Protein AF-A0A9X2K6E0-F1 (afdb_monomer_lite)

Foldseek 3Di:
DDDPQQVVQCVVVVVVCCVVPVQAWEAEPPPGTDDDHPQKYKYKRSKDPVVCVVVVNLPIWIKIFIGRNPRTAKIWTDSPSVRWIWIDGPPGAIDIPNHGDDDDPDPDPVPDDDDDDDDDDPDDD

Secondary structure (DSSP, 8-state):
---HHHHHHHHHHHHHHHHH-TTSEEEETTTEES---SSEEEEEEEEETHHHHHTT-S--EEEEEEEETTEEEEEEEEEGGGTEEEEEETTTEEEETTEEE------SGGG------PPPP----

Structure (mmCIF, N/CA/C/O backbone):
data_AF-A0A9X2K6E0-F1
#
_entry.id   AF-A0A9X2K6E0-F1
#
loop_
_atom_site.group_PDB
_atom_site.id
_atom_site.type_symbol
_atom_site.label_atom_id
_atom_site.label_alt_id
_atom_site.label_comp_id
_atom_site.label_asym_id
_atom_site.label_entity_id
_atom_site.label_seq_id
_atom_site.pdbx_PDB_ins_code
_atom_site.Cartn_x
_atom_site.Cartn_y
_atom_site.Cartn_z
_atom_site.occupancy
_atom_site.B_iso_or_equiv
_atom_site.auth_seq_id
_atom_site.auth_comp_id
_atom_site.auth_asym_id
_atom_site.auth_atom_id
_atom_site.pdbx_PDB_model_num
ATOM 1 N N . MET A 1 1 ? 17.642 0.894 4.256 1.00 57.78 1 MET A N 1
ATOM 2 C CA . MET A 1 1 ? 18.361 1.856 3.400 1.00 57.78 1 MET A CA 1
ATOM 3 C C . MET A 1 1 ? 17.249 2.665 2.807 1.00 57.78 1 MET A C 1
ATOM 5 O O . MET A 1 1 ? 16.597 2.137 1.925 1.00 57.78 1 MET A O 1
ATOM 9 N N . ALA A 1 2 ? 16.985 3.832 3.375 1.00 63.41 2 ALA A N 1
ATOM 10 C CA . ALA A 1 2 ? 15.999 4.753 2.842 1.00 63.41 2 ALA A CA 1
ATOM 11 C C . ALA A 1 2 ? 16.611 5.465 1.635 1.00 63.41 2 ALA A C 1
ATOM 13 O O . ALA A 1 2 ? 17.790 5.838 1.674 1.00 63.41 2 ALA A O 1
ATOM 14 N N . THR A 1 3 ? 15.858 5.597 0.552 1.00 78.69 3 THR A N 1
ATOM 15 C CA . THR A 1 3 ? 16.246 6.405 -0.605 1.00 78.69 3 THR A CA 1
ATOM 16 C C . THR A 1 3 ? 15.582 7.779 -0.516 1.00 78.69 3 THR A C 1
ATOM 18 O O . THR A 1 3 ? 14.626 7.967 0.230 1.00 78.69 3 THR A O 1
ATOM 21 N N . GLU A 1 4 ? 16.047 8.755 -1.303 1.00 88.00 4 GLU A N 1
ATOM 22 C CA . GLU A 1 4 ? 15.354 10.051 -1.433 1.00 88.00 4 GLU A CA 1
ATOM 23 C C . GLU A 1 4 ? 13.884 9.881 -1.859 1.00 88.00 4 GLU A C 1
ATOM 25 O O . GLU A 1 4 ? 13.039 10.712 -1.533 1.00 88.00 4 GLU A O 1
ATOM 30 N N . VAL A 1 5 ? 13.572 8.781 -2.553 1.00 88.44 5 VAL A N 1
ATOM 31 C CA . VAL A 1 5 ? 12.217 8.443 -2.994 1.00 88.44 5 VAL A CA 1
ATOM 32 C C . VAL A 1 5 ? 11.345 7.989 -1.826 1.00 88.44 5 VAL A C 1
ATOM 34 O O . VAL A 1 5 ? 10.198 8.418 -1.768 1.00 88.44 5 VAL A O 1
ATOM 37 N N . ASP A 1 6 ? 11.874 7.199 -0.884 1.00 90.00 6 ASP A N 1
ATOM 38 C CA . ASP A 1 6 ? 11.145 6.794 0.328 1.00 90.00 6 ASP A CA 1
ATOM 39 C C . ASP A 1 6 ? 10.709 8.032 1.121 1.00 90.00 6 ASP A C 1
ATOM 41 O O . ASP A 1 6 ? 9.528 8.200 1.422 1.00 90.00 6 ASP A O 1
ATOM 45 N N . CYS A 1 7 ? 11.641 8.962 1.359 1.00 89.94 7 CYS A N 1
ATOM 46 C CA . CYS A 1 7 ? 11.352 10.201 2.077 1.00 89.94 7 CYS A CA 1
ATOM 47 C C . CYS A 1 7 ? 10.360 11.095 1.319 1.00 89.94 7 CYS A C 1
ATOM 49 O O . CYS A 1 7 ? 9.429 11.627 1.919 1.00 89.94 7 CYS A O 1
ATOM 51 N N . ALA A 1 8 ? 10.525 11.262 0.001 1.00 92.19 8 ALA A N 1
ATOM 52 C CA . ALA A 1 8 ? 9.609 12.076 -0.797 1.00 92.19 8 ALA A CA 1
ATOM 53 C C . ALA A 1 8 ? 8.186 11.491 -0.822 1.00 92.19 8 ALA A C 1
ATOM 55 O O . ALA A 1 8 ? 7.212 12.240 -0.725 1.00 92.19 8 ALA A O 1
ATOM 56 N N . ALA A 1 9 ? 8.061 10.166 -0.931 1.00 92.19 9 ALA A N 1
ATOM 57 C CA . ALA A 1 9 ? 6.778 9.476 -0.915 1.00 92.19 9 ALA A CA 1
ATOM 58 C C . ALA A 1 9 ? 6.105 9.565 0.461 1.00 92.19 9 ALA A C 1
ATOM 60 O O . ALA A 1 9 ? 4.926 9.919 0.527 1.00 92.19 9 ALA A O 1
ATOM 61 N N . GLU A 1 10 ? 6.839 9.320 1.554 1.00 93.19 10 GLU A N 1
ATOM 62 C CA . GLU A 1 10 ? 6.295 9.467 2.907 1.00 93.19 10 GLU A CA 1
ATOM 63 C C . GLU A 1 10 ? 5.811 10.895 3.155 1.00 93.19 10 GLU A C 1
ATOM 65 O O . GLU A 1 10 ? 4.676 11.084 3.589 1.00 93.19 10 GLU A O 1
ATOM 70 N N . HIS A 1 11 ? 6.617 11.901 2.812 1.00 92.69 11 HIS A N 1
ATOM 71 C CA . HIS A 1 11 ? 6.268 13.297 3.054 1.00 92.69 11 HIS A CA 1
ATOM 72 C C . HIS A 1 11 ? 5.019 13.718 2.266 1.00 92.69 11 HIS A C 1
ATOM 74 O O . HIS A 1 11 ? 4.122 14.348 2.827 1.00 92.69 11 HIS A O 1
ATOM 80 N N . ALA A 1 12 ? 4.908 13.306 0.997 1.00 94.88 12 ALA A N 1
ATOM 81 C CA . ALA A 1 12 ? 3.745 13.601 0.162 1.00 94.88 12 ALA A CA 1
ATOM 82 C C . ALA A 1 12 ? 2.454 12.957 0.701 1.00 94.88 12 ALA A C 1
ATO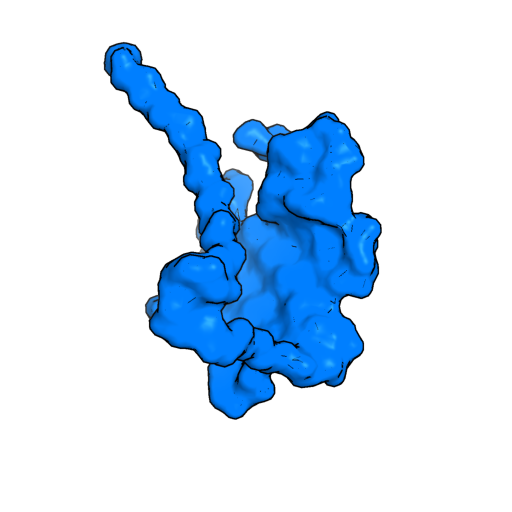M 84 O O . ALA A 1 12 ? 1.404 13.603 0.746 1.00 94.88 12 ALA A O 1
ATOM 85 N N . VAL A 1 13 ? 2.518 11.692 1.130 1.00 94.56 13 VAL A N 1
ATOM 86 C CA . VAL A 1 13 ? 1.358 10.989 1.701 1.00 94.56 13 VAL A CA 1
ATOM 87 C C . VAL A 1 13 ? 0.995 11.565 3.071 1.00 94.56 13 VAL A C 1
ATOM 89 O O . VAL A 1 13 ? -0.182 11.800 3.340 1.00 94.56 13 VAL A O 1
ATOM 92 N N . ARG A 1 14 ? 1.991 11.845 3.917 1.00 92.81 14 ARG A N 1
ATOM 93 C CA . ARG A 1 14 ? 1.813 12.455 5.239 1.00 92.81 14 ARG A CA 1
ATOM 94 C C . ARG A 1 14 ? 1.148 13.825 5.131 1.00 92.81 14 ARG A C 1
ATOM 96 O O . ARG A 1 14 ? 0.178 14.075 5.839 1.00 92.81 14 ARG A O 1
ATOM 103 N N . GLU A 1 15 ? 1.617 14.688 4.229 1.00 94.06 15 GLU A N 1
ATOM 104 C CA . GLU A 1 15 ? 1.017 16.008 3.993 1.00 94.06 15 GLU A CA 1
ATOM 105 C C . GLU A 1 15 ? -0.427 15.886 3.495 1.00 94.06 15 GLU A C 1
ATOM 107 O O . GLU A 1 15 ? -1.307 16.613 3.953 1.00 94.06 15 GLU A O 1
ATOM 112 N N . PHE A 1 16 ? -0.695 14.952 2.579 1.00 96.12 16 PHE A N 1
ATOM 113 C CA . PHE A 1 16 ? -2.047 14.707 2.092 1.00 96.12 16 PHE A CA 1
ATOM 114 C C . PHE A 1 16 ? -2.990 14.278 3.224 1.00 96.12 16 PHE A C 1
ATOM 116 O O . PHE A 1 16 ? -4.024 14.911 3.431 1.00 96.12 16 PHE A O 1
ATOM 123 N N . LEU A 1 17 ? -2.619 13.256 3.996 1.00 94.44 17 LEU A N 1
ATOM 124 C CA . LEU A 1 17 ? -3.467 12.716 5.062 1.00 94.44 17 LEU A CA 1
ATOM 125 C C . LEU A 1 17 ? -3.624 13.679 6.242 1.00 94.44 17 LEU A C 1
ATOM 127 O O . LEU A 1 17 ? -4.700 13.736 6.829 1.00 94.44 17 LEU A O 1
ATOM 131 N N . ALA A 1 18 ? -2.612 14.496 6.542 1.00 91.88 18 ALA A N 1
ATOM 132 C CA . ALA A 1 18 ? -2.718 15.539 7.560 1.00 91.88 18 ALA A CA 1
ATOM 133 C C . ALA A 1 18 ? -3.782 16.599 7.222 1.00 91.88 18 ALA A C 1
ATOM 135 O O . ALA A 1 18 ? -4.310 17.241 8.127 1.00 91.88 18 ALA A O 1
ATOM 136 N N . ARG A 1 19 ? -4.105 16.795 5.935 1.00 94.69 19 ARG A N 1
ATOM 137 C CA . ARG A 1 19 ? -5.191 17.692 5.515 1.00 94.69 19 ARG A CA 1
ATOM 138 C C . ARG A 1 19 ? -6.546 16.996 5.432 1.00 94.69 19 ARG A C 1
ATOM 140 O O . ARG A 1 19 ? -7.540 17.598 5.820 1.00 94.69 19 ARG A O 1
ATOM 147 N N . GLU A 1 20 ? -6.592 15.784 4.879 1.00 96.06 20 GLU A N 1
ATOM 148 C CA . GLU A 1 20 ? -7.861 15.092 4.600 1.00 96.06 20 GLU A CA 1
ATOM 149 C C . GLU A 1 20 ? -8.433 14.367 5.826 1.00 96.06 20 GLU A C 1
ATOM 151 O O . GLU A 1 20 ? -9.647 14.243 5.949 1.00 96.06 20 GLU A O 1
ATOM 156 N N . THR A 1 21 ? -7.569 13.893 6.728 1.00 93.31 21 THR A N 1
ATOM 157 C CA . THR A 1 21 ? -7.943 13.170 7.954 1.00 93.31 21 THR A CA 1
ATOM 158 C C . THR A 1 21 ? -7.086 13.637 9.142 1.00 93.31 21 THR A C 1
ATOM 160 O O . THR A 1 21 ? -6.309 12.844 9.684 1.00 93.31 21 THR A O 1
ATOM 163 N N . PRO A 1 22 ? -7.150 14.927 9.528 1.00 90.69 22 PRO A N 1
ATOM 164 C CA . PRO A 1 22 ? -6.306 15.506 10.581 1.00 90.69 22 PRO A CA 1
ATOM 165 C C . PRO A 1 22 ? -6.474 14.852 11.964 1.00 90.69 22 PRO A C 1
ATOM 167 O O . PRO A 1 22 ? -5.625 15.023 12.834 1.00 90.69 22 PRO A O 1
ATOM 170 N N . GLU A 1 23 ? -7.570 14.135 12.191 1.00 89.69 23 GLU A N 1
ATOM 171 C CA . GLU A 1 23 ? -7.892 13.427 13.429 1.00 89.69 23 GLU A CA 1
ATOM 172 C C . GLU A 1 23 ? -7.260 12.028 13.531 1.00 89.69 23 GLU A C 1
ATOM 174 O O . GLU A 1 23 ? -7.214 11.453 14.620 1.00 89.69 23 GLU A O 1
ATOM 179 N N . ILE A 1 24 ? -6.779 11.470 12.415 1.00 92.31 24 ILE A N 1
ATOM 180 C CA . ILE A 1 24 ? -6.210 10.120 12.358 1.00 92.31 24 ILE A CA 1
ATOM 181 C C . ILE A 1 24 ? -4.691 10.200 12.526 1.00 92.31 24 ILE A C 1
ATOM 183 O O . ILE A 1 24 ? -4.010 10.970 11.848 1.00 92.31 24 ILE A O 1
ATOM 187 N N . GLY A 1 25 ? -4.141 9.369 13.416 1.00 91.12 25 GLY A N 1
ATOM 188 C CA . GLY A 1 25 ? -2.694 9.276 13.609 1.00 91.12 25 GLY A CA 1
ATOM 189 C C . GLY A 1 25 ? -1.969 8.772 12.359 1.00 91.12 25 GLY A C 1
ATOM 190 O O . GLY A 1 25 ? -2.565 8.123 11.505 1.00 91.12 25 GLY A O 1
ATOM 191 N N . PHE A 1 26 ? -0.664 9.013 12.253 1.00 90.88 26 PHE A N 1
ATOM 192 C CA . PHE A 1 26 ? 0.145 8.493 11.148 1.00 90.88 26 PHE A CA 1
ATOM 193 C C . PHE A 1 26 ? 1.437 7.868 11.669 1.00 90.88 26 PHE A C 1
ATOM 195 O O . PHE A 1 26 ? 2.163 8.495 12.442 1.00 90.88 26 PHE A O 1
ATOM 202 N N . LEU A 1 27 ? 1.725 6.656 11.202 1.00 85.56 27 LEU A N 1
ATOM 203 C CA . LEU A 1 27 ? 2.929 5.870 11.428 1.00 85.56 27 LEU A CA 1
ATOM 204 C C . LEU A 1 27 ? 3.621 5.640 10.077 1.00 85.56 27 LEU A C 1
ATOM 206 O O . LEU A 1 27 ? 3.156 4.843 9.262 1.00 85.56 27 LEU A O 1
ATOM 210 N N . GLY A 1 28 ? 4.728 6.347 9.853 1.00 78.06 28 GLY A N 1
ATOM 211 C CA . GLY A 1 28 ? 5.615 6.131 8.707 1.00 78.06 28 GLY A CA 1
ATOM 212 C C . GLY A 1 28 ? 6.828 5.279 9.072 1.00 78.06 28 GLY A C 1
ATOM 213 O O . GLY A 1 28 ? 7.214 5.226 10.245 1.00 78.06 28 GLY A O 1
ATOM 214 N N . GLU A 1 29 ? 7.426 4.622 8.077 1.00 75.38 29 GLU A N 1
ATOM 215 C CA . GLU A 1 29 ? 8.661 3.848 8.250 1.00 75.38 29 GLU A CA 1
ATOM 216 C C . GLU A 1 29 ? 9.859 4.752 8.587 1.00 75.38 29 GLU A C 1
ATOM 218 O O . GLU A 1 29 ? 10.697 4.360 9.405 1.00 75.38 29 GLU A O 1
ATOM 223 N N . GLU A 1 30 ? 9.918 5.965 8.023 1.00 73.62 30 GLU A N 1
ATOM 224 C CA . GLU A 1 30 ? 11.103 6.827 8.096 1.00 73.62 30 GLU A CA 1
ATOM 225 C C . GLU A 1 30 ? 11.022 7.884 9.206 1.00 73.62 30 GLU A C 1
ATOM 227 O O . GLU A 1 30 ? 11.969 8.040 9.981 1.00 73.62 30 GLU A O 1
ATOM 232 N N . GLU A 1 31 ? 9.899 8.602 9.333 1.00 66.19 31 GLU A N 1
ATOM 233 C CA . GLU A 1 31 ? 9.766 9.697 10.312 1.00 66.19 31 GLU A CA 1
ATOM 234 C C . GLU A 1 31 ? 8.993 9.298 11.583 1.00 66.19 31 GLU A C 1
ATOM 236 O O . GLU A 1 31 ? 8.866 10.089 12.521 1.00 66.19 31 GLU A O 1
ATOM 241 N N . GLY A 1 32 ? 8.500 8.058 11.659 1.00 72.56 32 GLY A N 1
ATOM 242 C CA . GLY A 1 32 ? 7.804 7.530 12.832 1.00 72.56 32 GLY A CA 1
ATOM 243 C C . GLY A 1 32 ? 6.391 8.098 13.037 1.00 72.56 32 GLY A C 1
ATOM 244 O O . GLY A 1 32 ? 5.692 8.458 12.083 1.00 72.56 32 GLY A O 1
ATOM 245 N N . VAL A 1 33 ? 5.940 8.113 14.300 1.00 75.69 33 VAL A N 1
ATOM 246 C CA . VAL A 1 33 ? 4.557 8.447 14.694 1.00 75.69 33 VAL A CA 1
ATOM 247 C C . VAL A 1 33 ? 4.382 9.955 14.872 1.00 75.69 33 VAL A C 1
ATOM 249 O O . VAL A 1 33 ? 5.069 10.549 15.701 1.00 75.69 33 VAL A O 1
ATOM 252 N N . SER A 1 34 ? 3.433 10.575 14.161 1.00 66.31 34 SER A N 1
ATOM 253 C CA . SER A 1 34 ? 3.124 12.005 14.341 1.00 66.31 34 SER A CA 1
ATOM 254 C C . SER A 1 34 ? 2.174 12.275 15.508 1.00 66.31 34 SER A C 1
ATOM 256 O O . SER A 1 34 ? 2.413 13.210 16.268 1.00 66.31 34 SER A O 1
ATOM 258 N N . GLN A 1 35 ? 1.109 11.482 15.670 1.00 64.56 35 GLN A N 1
ATOM 259 C CA . GLN A 1 35 ? 0.105 11.628 16.734 1.00 64.56 35 GLN A CA 1
ATOM 260 C C . GLN A 1 35 ? -0.551 10.271 17.039 1.00 64.56 35 GLN A C 1
ATOM 262 O O . GLN A 1 35 ? -0.861 9.509 16.126 1.00 64.56 35 GLN A O 1
ATOM 267 N N . LEU A 1 36 ? -0.773 9.971 18.322 1.00 62.59 36 LEU A N 1
ATOM 268 C CA . LEU A 1 36 ? -1.687 8.907 18.745 1.00 62.59 36 LEU A CA 1
ATOM 269 C C . LEU A 1 36 ? -3.104 9.489 18.673 1.00 62.59 36 LEU A C 1
ATOM 271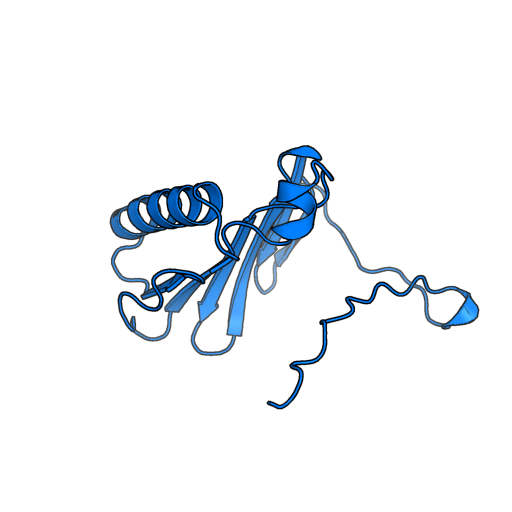 O O . LEU A 1 36 ? -3.472 10.288 19.531 1.00 62.59 36 LEU A O 1
ATOM 275 N N . GLY A 1 37 ? -3.851 9.158 17.618 1.00 61.50 37 GLY A N 1
ATOM 276 C CA . GLY A 1 37 ? -5.291 9.429 17.558 1.00 61.50 37 GLY A CA 1
ATOM 277 C C . GLY A 1 37 ? -6.067 8.561 18.558 1.00 61.50 37 GLY A C 1
ATOM 278 O O . GLY A 1 37 ? -5.478 7.728 19.251 1.00 61.50 37 GLY A O 1
ATOM 279 N N . ASP A 1 38 ? -7.394 8.700 18.589 1.00 69.81 38 ASP A N 1
ATOM 280 C CA . ASP A 1 38 ? -8.325 7.969 19.479 1.00 69.81 38 ASP A CA 1
ATOM 281 C C . ASP A 1 38 ? -8.448 6.451 19.174 1.00 69.81 38 ASP A C 1
ATOM 283 O O . ASP A 1 38 ? -9.461 5.817 19.462 1.00 69.81 38 ASP A O 1
ATOM 287 N N . GLY A 1 39 ? -7.416 5.845 18.583 1.00 81.12 39 GLY A N 1
ATOM 288 C CA . GLY A 1 39 ? -7.361 4.435 18.189 1.00 81.12 39 GLY A CA 1
ATOM 289 C C . GLY A 1 39 ? -7.110 4.231 16.697 1.00 81.12 39 GLY A C 1
ATOM 290 O O . GLY A 1 39 ? -6.481 3.246 16.334 1.00 81.12 39 GLY A O 1
ATOM 291 N N . LEU A 1 40 ? -7.506 5.176 15.838 1.00 91.06 40 LEU A N 1
ATOM 292 C CA . LEU A 1 40 ? -7.289 5.087 14.390 1.00 91.06 40 LEU A CA 1
ATOM 293 C C . LEU A 1 40 ? -5.910 5.611 13.969 1.00 91.06 40 LEU A C 1
ATOM 295 O O . LEU A 1 40 ? -5.492 6.706 14.362 1.00 91.06 40 LEU A O 1
ATOM 299 N N . MET A 1 41 ? -5.227 4.847 13.116 1.00 93.06 41 MET A N 1
ATOM 300 C CA . MET A 1 41 ? -3.883 5.162 12.643 1.00 93.06 41 MET A CA 1
ATOM 301 C C . MET A 1 41 ? -3.653 4.729 11.193 1.00 93.06 41 MET A C 1
ATOM 303 O O . MET A 1 41 ? -3.886 3.579 10.823 1.00 93.06 41 MET A O 1
ATOM 307 N N . TRP A 1 42 ? -3.125 5.640 10.381 1.00 95.12 42 TRP A N 1
ATOM 308 C CA . TRP A 1 42 ? -2.529 5.330 9.088 1.00 95.12 42 TRP A CA 1
ATOM 309 C C . TRP A 1 42 ? -1.149 4.707 9.281 1.00 95.12 42 TRP A C 1
ATOM 311 O O . TRP A 1 42 ? -0.325 5.253 10.008 1.00 95.12 42 TRP A O 1
ATOM 321 N N . ALA A 1 43 ? -0.877 3.599 8.604 1.00 94.12 43 ALA A N 1
ATOM 322 C CA . ALA A 1 43 ? 0.432 2.962 8.546 1.00 94.12 43 ALA A CA 1
ATOM 323 C C . ALA A 1 43 ? 0.928 2.943 7.097 1.00 94.12 43 ALA A C 1
ATOM 325 O O . ALA A 1 43 ? 0.239 2.407 6.225 1.00 94.12 43 ALA A O 1
ATOM 326 N N . LEU A 1 44 ? 2.105 3.517 6.843 1.00 95.12 44 LEU A N 1
ATOM 327 C CA . LEU A 1 44 ? 2.695 3.630 5.509 1.00 95.12 44 LEU A CA 1
ATOM 328 C C . LEU A 1 44 ? 4.059 2.929 5.440 1.00 95.12 44 LEU A C 1
ATOM 330 O O . LEU A 1 44 ? 4.952 3.232 6.226 1.00 95.12 44 LEU A O 1
ATOM 334 N N . ASP A 1 45 ? 4.221 2.069 4.435 1.00 94.00 45 ASP A N 1
ATOM 335 C CA . ASP A 1 45 ? 5.516 1.692 3.857 1.00 94.00 45 ASP A CA 1
ATOM 336 C C . ASP A 1 45 ? 5.616 2.399 2.485 1.00 94.00 45 ASP A C 1
ATOM 338 O O . ASP A 1 45 ? 4.853 2.065 1.561 1.00 94.00 45 ASP A O 1
ATOM 342 N N . PRO A 1 46 ? 6.458 3.445 2.362 1.00 92.69 46 PRO A N 1
ATOM 343 C CA . PRO A 1 46 ? 6.504 4.284 1.170 1.00 92.69 46 PRO A CA 1
ATOM 344 C C . PRO A 1 46 ? 7.099 3.558 -0.043 1.00 92.69 46 PRO A C 1
ATOM 346 O O . PRO A 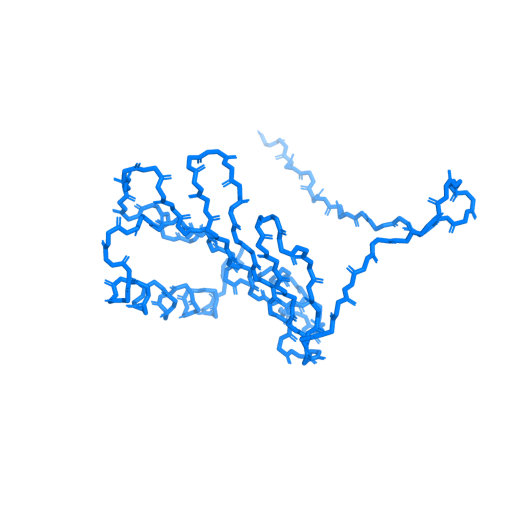1 46 ? 6.734 3.895 -1.170 1.00 92.69 46 PRO A O 1
ATOM 349 N N . VAL A 1 47 ? 7.985 2.573 0.158 1.00 93.75 47 VAL A N 1
ATOM 350 C CA . VAL A 1 47 ? 8.579 1.762 -0.917 1.00 93.75 47 VAL A CA 1
ATOM 351 C C . VAL A 1 47 ? 8.857 0.330 -0.428 1.00 93.75 47 VAL A C 1
ATOM 353 O O . VAL A 1 47 ? 10.009 -0.057 -0.184 1.00 93.75 47 VAL A O 1
ATOM 356 N N . ASP A 1 48 ? 7.835 -0.535 -0.429 1.00 91.56 48 ASP A N 1
ATOM 357 C CA . ASP A 1 48 ? 8.062 -1.964 -0.195 1.00 91.56 48 ASP A CA 1
ATOM 358 C C . ASP A 1 48 ? 8.861 -2.526 -1.371 1.00 91.56 48 ASP A C 1
ATOM 360 O O . ASP A 1 48 ? 8.502 -2.409 -2.548 1.00 91.56 48 ASP A O 1
ATOM 364 N N . GLY A 1 49 ? 9.984 -3.157 -1.044 1.00 90.38 49 GLY A N 1
ATOM 365 C CA . GLY A 1 49 ? 10.936 -3.639 -2.029 1.00 90.38 49 GLY A CA 1
ATOM 366 C C . GLY A 1 49 ? 11.941 -2.578 -2.473 1.00 90.38 49 GLY A C 1
ATOM 367 O O . GLY A 1 49 ? 12.372 -2.627 -3.621 1.00 90.38 49 GLY A O 1
ATOM 368 N N . THR A 1 50 ? 12.409 -1.696 -1.582 1.00 89.94 50 THR A N 1
ATOM 369 C CA . THR A 1 50 ? 13.476 -0.708 -1.857 1.00 89.94 50 THR A CA 1
ATOM 370 C C . THR A 1 50 ? 14.686 -1.291 -2.604 1.00 89.94 50 THR A C 1
ATOM 372 O O . THR A 1 50 ? 15.239 -0.672 -3.506 1.00 89.94 50 THR A O 1
ATOM 375 N N . ALA A 1 51 ? 15.095 -2.527 -2.289 1.00 89.69 51 ALA A N 1
ATOM 376 C CA . ALA A 1 51 ? 16.173 -3.205 -3.016 1.00 89.69 51 ALA A CA 1
ATOM 377 C C . ALA A 1 51 ? 15.806 -3.500 -4.483 1.00 89.69 51 ALA A C 1
ATOM 379 O O . ALA A 1 51 ? 16.636 -3.332 -5.372 1.00 89.69 51 ALA A O 1
ATOM 380 N N . ASN A 1 52 ? 14.565 -3.916 -4.745 1.00 91.50 52 ASN A N 1
ATOM 381 C CA .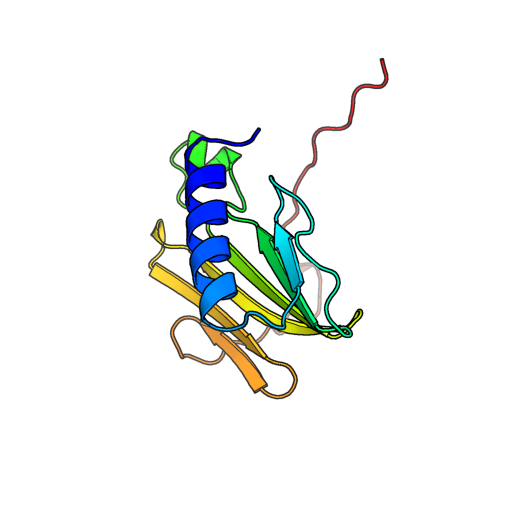 ASN A 1 52 ? 14.066 -4.107 -6.106 1.00 91.50 52 ASN A CA 1
ATOM 382 C C . ASN A 1 52 ? 14.038 -2.770 -6.849 1.00 91.50 52 ASN A C 1
ATOM 384 O O . ASN A 1 52 ? 14.524 -2.705 -7.975 1.00 91.50 52 ASN A O 1
ATOM 388 N N . PHE A 1 53 ? 13.557 -1.711 -6.192 1.00 90.94 53 PHE A N 1
ATOM 389 C CA . PHE A 1 53 ? 13.535 -0.357 -6.741 1.00 90.94 53 PHE A CA 1
ATOM 390 C C . PHE A 1 53 ? 14.936 0.112 -7.166 1.00 90.94 53 PHE A C 1
ATOM 392 O O . PHE A 1 53 ? 15.148 0.458 -8.327 1.00 90.94 53 PHE A O 1
ATOM 399 N N . LEU A 1 54 ? 15.924 0.007 -6.269 1.00 90.69 54 LEU A N 1
ATOM 400 C CA . LEU A 1 54 ? 17.321 0.380 -6.533 1.00 90.69 54 LEU A CA 1
ATOM 401 C C . LEU A 1 54 ? 17.965 -0.408 -7.684 1.00 90.69 54 LEU A C 1
ATOM 403 O O . LEU A 1 54 ? 18.876 0.091 -8.343 1.00 90.69 54 LEU A O 1
ATOM 407 N N . HIS A 1 55 ? 17.508 -1.635 -7.927 1.00 92.19 55 HIS A N 1
ATOM 408 C CA . HIS A 1 55 ? 18.007 -2.494 -9.000 1.00 92.19 55 HIS A CA 1
ATOM 409 C C . HIS A 1 55 ? 17.133 -2.474 -10.265 1.00 92.19 55 HIS A C 1
ATOM 411 O O . HIS A 1 55 ? 17.377 -3.263 -11.177 1.00 92.19 55 HIS A O 1
ATOM 417 N N . GLY A 1 56 ? 16.127 -1.595 -10.347 1.00 91.69 56 GLY A N 1
ATOM 418 C CA . GLY A 1 56 ? 15.245 -1.485 -11.513 1.00 91.69 56 GLY A CA 1
ATOM 419 C C . GLY A 1 56 ? 14.319 -2.690 -11.718 1.00 91.69 56 GLY A C 1
ATOM 420 O O . GLY A 1 56 ? 13.835 -2.922 -12.824 1.00 91.69 56 GLY A O 1
ATOM 421 N N . VAL A 1 57 ? 14.076 -3.483 -10.673 1.00 94.50 57 VAL A N 1
ATOM 422 C CA . VAL A 1 57 ? 13.132 -4.603 -10.701 1.00 94.50 57 VAL A CA 1
ATOM 423 C C . VAL A 1 57 ? 11.728 -4.063 -10.393 1.00 94.50 57 VAL A C 1
ATOM 425 O O . VAL A 1 57 ? 11.526 -3.495 -9.318 1.00 94.50 57 VAL A O 1
ATOM 428 N N . PRO A 1 58 ? 10.717 -4.287 -11.257 1.00 94.12 58 PRO A N 1
ATOM 429 C CA . PRO A 1 58 ? 9.393 -3.656 -11.147 1.00 94.12 58 PRO A CA 1
ATOM 430 C C . PRO A 1 58 ? 8.500 -4.267 -10.048 1.00 94.12 58 PRO A C 1
ATOM 432 O O . PRO A 1 58 ? 7.281 -4.141 -10.082 1.00 94.12 58 PRO A O 1
ATOM 435 N N . LEU A 1 59 ? 9.092 -4.968 -9.079 1.00 93.75 59 LEU A N 1
ATOM 436 C CA . LEU A 1 59 ? 8.411 -5.606 -7.952 1.00 93.75 59 LEU A CA 1
ATOM 437 C C . LEU A 1 59 ? 8.582 -4.759 -6.685 1.00 93.75 59 LEU A C 1
ATOM 439 O O . LEU A 1 59 ? 9.108 -5.246 -5.682 1.00 93.75 59 LEU A O 1
ATOM 443 N N . CYS A 1 60 ? 8.194 -3.490 -6.768 1.00 94.81 60 CYS A N 1
ATOM 444 C CA . CYS A 1 60 ? 8.168 -2.543 -5.656 1.00 94.81 60 CYS A CA 1
ATOM 445 C C . CYS A 1 60 ? 6.949 -1.622 -5.767 1.00 94.81 60 CYS A C 1
ATOM 447 O O . CYS A 1 60 ? 6.378 -1.476 -6.854 1.00 94.81 60 CYS A O 1
ATOM 449 N N . GLY A 1 61 ? 6.537 -1.039 -4.645 1.00 95.50 61 GLY A N 1
ATOM 450 C CA . GLY A 1 61 ? 5.322 -0.240 -4.582 1.00 95.50 61 GLY A CA 1
ATOM 451 C C . GLY A 1 61 ? 5.096 0.430 -3.236 1.00 95.50 61 GLY A C 1
ATOM 452 O O . GLY A 1 61 ? 5.928 0.325 -2.347 1.00 95.50 61 GLY A O 1
ATOM 453 N N . VAL A 1 62 ? 3.953 1.092 -3.101 1.00 96.12 62 VAL A N 1
ATOM 454 C CA . VAL A 1 62 ? 3.523 1.768 -1.870 1.00 96.12 62 VAL A CA 1
ATOM 455 C C . VAL A 1 62 ? 2.510 0.884 -1.150 1.00 96.12 62 VAL A C 1
ATOM 457 O O . VAL A 1 62 ? 1.599 0.356 -1.793 1.00 96.12 62 VAL A O 1
ATOM 460 N N . SER A 1 63 ? 2.622 0.748 0.170 1.00 97.06 63 SER A N 1
ATOM 461 C CA . SER A 1 63 ? 1.626 0.065 1.002 1.00 97.06 63 SER A CA 1
ATOM 462 C C . SER A 1 63 ? 1.086 1.012 2.069 1.00 97.06 63 SER A C 1
ATOM 464 O O . SER A 1 63 ? 1.835 1.470 2.925 1.00 97.06 63 SER A O 1
ATOM 466 N N . LEU A 1 64 ? -0.222 1.267 2.049 1.00 97.56 64 LEU A N 1
ATOM 467 C CA . LEU A 1 64 ? -0.919 2.119 3.013 1.00 97.56 64 LEU A CA 1
ATOM 468 C C . LEU A 1 64 ? -2.065 1.338 3.660 1.00 97.56 64 LEU A C 1
ATOM 470 O O . LEU A 1 64 ? -2.908 0.771 2.963 1.00 97.56 64 LEU A O 1
ATOM 474 N N . GLY A 1 65 ? -2.120 1.335 4.987 1.00 97.12 65 GLY A N 1
ATOM 475 C CA . GLY A 1 65 ? -3.200 0.723 5.756 1.00 97.12 65 GLY A CA 1
ATOM 476 C C . GLY A 1 65 ? -3.822 1.693 6.749 1.00 97.12 65 GLY A C 1
ATOM 477 O O . GLY A 1 65 ? -3.134 2.564 7.271 1.00 97.12 65 GLY A O 1
ATOM 478 N N . LEU A 1 66 ? -5.114 1.516 7.025 1.00 96.38 66 LEU A N 1
ATOM 479 C CA . LEU A 1 66 ? -5.789 2.112 8.176 1.00 96.38 66 LEU A CA 1
ATOM 480 C C . LEU A 1 66 ? -5.966 1.030 9.236 1.00 96.38 66 LEU A C 1
ATOM 482 O O . LEU A 1 66 ? -6.530 -0.029 8.950 1.00 96.38 66 LEU A O 1
ATOM 486 N N . VAL A 1 67 ? -5.505 1.306 10.445 1.00 94.12 67 VAL A N 1
ATOM 487 C CA . VAL A 1 67 ? -5.602 0.410 11.594 1.00 94.12 67 VAL A CA 1
ATOM 488 C C . VAL A 1 67 ? -6.504 1.061 12.630 1.00 94.12 67 VAL A C 1
ATOM 490 O O . VAL A 1 67 ? -6.279 2.211 12.997 1.00 94.12 67 VAL A O 1
ATOM 493 N N . ASP A 1 68 ? -7.519 0.334 13.083 1.00 92.62 68 ASP A N 1
ATOM 494 C CA . ASP A 1 68 ? -8.322 0.686 14.250 1.00 92.62 68 ASP A CA 1
ATOM 495 C C . ASP A 1 68 ? -7.824 -0.123 15.449 1.00 92.62 68 ASP A C 1
ATOM 497 O O . ASP A 1 68 ? -8.017 -1.339 15.533 1.00 92.62 68 ASP A O 1
ATOM 501 N N . GLN A 1 69 ? -7.113 0.554 16.346 1.00 87.25 69 GLN A N 1
ATOM 502 C CA . GLN A 1 69 ? -6.373 -0.019 17.465 1.00 87.25 69 GLN A CA 1
ATOM 503 C C . GLN A 1 69 ? -5.356 -1.060 16.976 1.00 87.25 69 GLN A C 1
ATOM 505 O O . GLN A 1 69 ? -4.297 -0.696 16.472 1.00 87.25 69 GLN A O 1
ATOM 510 N N . ASP A 1 70 ? -5.695 -2.345 17.077 1.00 84.94 70 ASP A N 1
ATOM 511 C CA . ASP A 1 70 ? -4.866 -3.470 16.632 1.00 84.94 70 ASP A CA 1
ATOM 512 C C . ASP A 1 70 ? -5.462 -4.205 15.413 1.00 84.94 70 ASP A C 1
ATOM 514 O O . ASP A 1 70 ? -4.945 -5.242 14.989 1.00 84.94 70 ASP A O 1
ATOM 518 N N . THR A 1 71 ? -6.556 -3.691 14.839 1.00 91.62 71 THR A N 1
ATOM 519 C CA . THR A 1 71 ? -7.298 -4.336 13.747 1.00 91.62 71 THR A CA 1
ATOM 520 C C . THR A 1 71 ? -7.120 -3.568 12.434 1.00 91.62 71 THR A C 1
ATOM 522 O O . THR A 1 71 ? -7.540 -2.415 12.333 1.00 91.62 71 THR A O 1
ATOM 525 N N . PRO A 1 72 ? -6.524 -4.173 11.389 1.00 93.56 72 PRO A N 1
ATOM 526 C CA . PRO A 1 72 ? -6.468 -3.561 10.064 1.00 93.56 72 PRO A CA 1
ATOM 527 C C . PRO A 1 72 ? -7.874 -3.420 9.464 1.00 93.56 72 PRO A C 1
ATOM 529 O O . PRO A 1 72 ? -8.522 -4.421 9.157 1.00 93.56 72 PRO A O 1
ATOM 532 N N . ALA A 1 73 ? -8.322 -2.183 9.261 1.00 96.19 73 ALA A N 1
ATOM 533 C CA . ALA A 1 73 ? -9.645 -1.866 8.729 1.00 96.19 73 ALA A CA 1
ATOM 534 C C . ALA A 1 73 ? -9.633 -1.722 7.199 1.00 96.19 73 ALA A C 1
ATOM 536 O O . ALA A 1 73 ? -10.558 -2.168 6.517 1.00 96.19 73 ALA A O 1
ATOM 537 N N . ILE A 1 74 ? -8.584 -1.101 6.644 1.00 97.62 74 ILE A N 1
ATOM 538 C CA . ILE A 1 74 ? -8.424 -0.840 5.204 1.00 97.62 74 ILE A CA 1
ATOM 539 C C . ILE A 1 74 ? -6.968 -1.087 4.810 1.00 97.62 74 ILE A C 1
ATOM 541 O O . ILE A 1 74 ? -6.058 -0.773 5.573 1.00 97.62 74 ILE A O 1
ATOM 545 N N . GLY A 1 75 ? -6.736 -1.613 3.608 1.00 97.88 75 GLY A N 1
ATOM 546 C CA . GLY A 1 75 ? -5.400 -1.751 3.034 1.00 97.88 75 GLY A CA 1
ATOM 547 C C . GLY A 1 75 ? -5.377 -1.438 1.544 1.00 97.88 75 GLY A C 1
ATOM 548 O O . GLY A 1 75 ? -6.286 -1.825 0.808 1.00 97.88 75 GLY A O 1
ATOM 549 N N . VAL A 1 76 ? -4.321 -0.760 1.099 1.00 98.19 76 VAL A N 1
ATOM 550 C CA . VAL A 1 76 ? -4.024 -0.472 -0.305 1.00 98.19 76 VAL A CA 1
ATOM 551 C C . VAL A 1 76 ? -2.560 -0.800 -0.580 1.00 98.19 76 VAL A C 1
ATOM 553 O O . VAL A 1 76 ? -1.678 -0.351 0.144 1.00 98.19 76 VAL A O 1
ATOM 556 N N . ILE A 1 77 ? -2.307 -1.558 -1.646 1.00 98.19 77 ILE A N 1
ATOM 557 C CA . ILE A 1 77 ? -0.962 -1.799 -2.182 1.00 98.19 77 ILE A CA 1
ATOM 558 C C . ILE A 1 77 ? -0.955 -1.350 -3.640 1.00 98.19 77 ILE A C 1
ATOM 560 O O . ILE A 1 77 ? -1.698 -1.892 -4.461 1.00 98.19 77 ILE A O 1
ATOM 564 N N . ASP A 1 78 ? -0.111 -0.380 -3.969 1.00 97.94 78 ASP A N 1
ATOM 565 C CA . ASP A 1 78 ? 0.047 0.151 -5.320 1.00 97.94 78 ASP A CA 1
ATOM 566 C C . ASP A 1 78 ? 1.407 -0.250 -5.897 1.00 97.94 78 ASP A C 1
ATOM 568 O O . ASP A 1 78 ? 2.445 0.083 -5.335 1.00 97.94 78 ASP A O 1
ATOM 572 N N . LEU A 1 79 ? 1.403 -0.981 -7.012 1.00 97.56 79 LEU A N 1
ATOM 573 C CA . LEU A 1 79 ? 2.587 -1.390 -7.771 1.00 97.56 79 LEU A CA 1
ATOM 574 C C . LEU A 1 79 ? 2.598 -0.609 -9.097 1.00 97.56 79 LEU A C 1
ATOM 576 O O . LEU A 1 79 ? 2.123 -1.127 -10.119 1.00 97.56 79 LEU A O 1
ATOM 580 N N . PRO A 1 80 ? 3.130 0.627 -9.119 1.00 94.81 80 PRO A N 1
ATOM 581 C CA . PRO A 1 80 ? 2.966 1.539 -10.251 1.00 94.81 80 PRO A CA 1
ATOM 582 C C . PRO A 1 80 ? 3.610 0.997 -11.532 1.00 94.81 80 PRO A C 1
ATOM 584 O O . PRO A 1 80 ? 3.036 1.103 -12.615 1.00 94.81 80 PRO A O 1
ATOM 587 N N . PHE A 1 81 ? 4.758 0.322 -11.416 1.00 96.00 81 PHE A N 1
ATOM 588 C CA . PHE A 1 81 ? 5.470 -0.265 -12.559 1.00 96.00 81 PHE A CA 1
ATOM 589 C C . PHE A 1 81 ? 4.755 -1.463 -13.193 1.00 96.00 81 PHE A C 1
ATOM 591 O O . PHE A 1 81 ? 5.080 -1.843 -14.316 1.00 96.00 81 PHE A O 1
ATOM 598 N N . LEU A 1 82 ? 3.789 -2.059 -12.489 1.00 97.06 82 LEU A N 1
ATOM 599 C CA . LEU A 1 82 ? 2.958 -3.150 -12.998 1.00 97.06 82 LEU A CA 1
ATOM 600 C C . LEU A 1 82 ? 1.541 -2.696 -13.353 1.00 97.06 82 LEU A C 1
ATOM 602 O O . LEU A 1 82 ? 0.770 -3.505 -13.866 1.00 97.06 82 LEU A O 1
ATOM 606 N N . ASN A 1 83 ? 1.188 -1.436 -13.075 1.00 97.31 83 ASN A N 1
ATOM 607 C CA . ASN A 1 83 ? -0.180 -0.932 -13.166 1.00 97.31 83 ASN A CA 1
ATOM 608 C C . ASN A 1 83 ? -1.175 -1.822 -12.388 1.00 97.31 83 ASN A C 1
ATOM 610 O O . ASN A 1 83 ? -2.235 -2.197 -12.896 1.00 97.31 83 ASN A O 1
ATOM 614 N N . LEU A 1 84 ? -0.796 -2.220 -11.169 1.00 98.25 84 LEU A N 1
ATOM 615 C CA . LEU A 1 84 ? -1.626 -3.027 -10.276 1.00 98.25 84 LEU A CA 1
ATOM 616 C C . LEU A 1 84 ? -1.869 -2.274 -8.975 1.00 98.25 84 LEU A C 1
ATOM 618 O O . LEU A 1 84 ? -0.925 -1.944 -8.263 1.00 98.25 84 LEU A O 1
ATOM 622 N N . ARG A 1 85 ? -3.140 -2.084 -8.633 1.00 98.50 85 ARG A N 1
ATOM 623 C CA . ARG A 1 85 ? -3.580 -1.595 -7.331 1.00 98.50 85 ARG A CA 1
ATOM 624 C C . ARG A 1 85 ? -4.450 -2.639 -6.665 1.00 98.50 85 ARG A C 1
ATOM 626 O O . ARG A 1 85 ? -5.525 -2.964 -7.169 1.00 98.50 85 ARG A O 1
ATOM 633 N N . TYR A 1 86 ? -3.990 -3.127 -5.526 1.00 98.56 86 TYR A N 1
ATOM 634 C CA . TYR A 1 86 ? -4.764 -3.968 -4.632 1.00 98.56 86 TYR A CA 1
ATOM 635 C C . TYR A 1 86 ? -5.415 -3.092 -3.575 1.00 98.56 86 TYR A C 1
ATOM 637 O O . TYR A 1 86 ? -4.768 -2.198 -3.031 1.00 98.56 86 TYR A O 1
ATOM 645 N N . SER A 1 87 ? -6.674 -3.361 -3.260 1.00 98.50 87 SER A N 1
ATOM 646 C CA . SER A 1 87 ? -7.339 -2.747 -2.118 1.00 98.50 87 SER A CA 1
ATOM 647 C C . SER A 1 87 ? -8.276 -3.725 -1.431 1.00 98.50 87 SER A C 1
ATOM 649 O O . SER A 1 87 ? -8.833 -4.630 -2.055 1.00 98.50 87 SER A O 1
ATOM 651 N N . ALA A 1 88 ? -8.425 -3.556 -0.125 1.00 98.31 88 ALA A N 1
ATOM 6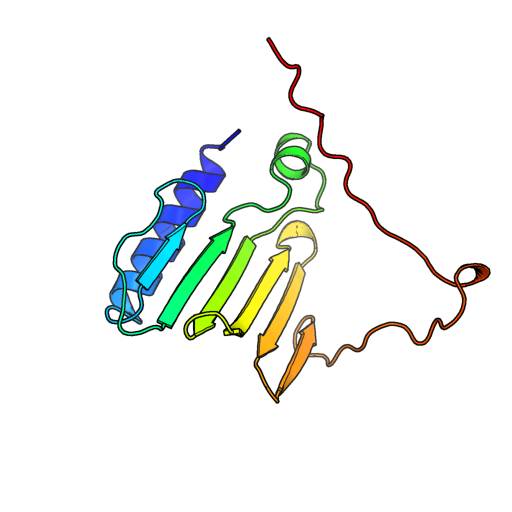52 C CA . ALA A 1 88 ? -9.323 -4.340 0.701 1.00 98.31 88 ALA A CA 1
ATOM 653 C C . ALA A 1 88 ? -9.832 -3.493 1.865 1.00 98.31 88 ALA A C 1
ATOM 655 O O . ALA A 1 88 ? -9.149 -2.575 2.324 1.00 98.31 88 ALA A O 1
ATOM 656 N N . ALA A 1 89 ? -11.018 -3.833 2.349 1.00 97.38 89 ALA A N 1
ATOM 657 C CA . ALA A 1 89 ? -11.568 -3.297 3.583 1.00 97.38 89 ALA A CA 1
ATOM 658 C C . ALA A 1 89 ? -12.265 -4.417 4.355 1.00 97.38 89 ALA A C 1
ATOM 660 O O . ALA A 1 89 ? -12.752 -5.387 3.756 1.00 97.38 89 ALA A O 1
ATOM 661 N N . GLU A 1 90 ? -12.315 -4.288 5.676 1.00 95.75 90 GLU A N 1
ATOM 662 C CA . GLU A 1 90 ? -13.008 -5.242 6.533 1.00 95.75 90 GLU A CA 1
ATOM 663 C C . GLU A 1 90 ? -14.460 -5.443 6.058 1.00 95.75 90 GLU A C 1
ATOM 665 O O . GLU A 1 90 ? -15.161 -4.507 5.671 1.00 95.75 90 GLU A O 1
ATOM 670 N N . GLY A 1 91 ? -14.885 -6.707 5.974 1.00 96.00 91 GLY A N 1
ATOM 671 C CA . GLY A 1 91 ? -16.216 -7.090 5.486 1.00 96.00 91 GLY A CA 1
ATOM 672 C C . GLY A 1 91 ? -16.470 -6.910 3.980 1.00 96.00 91 GLY A C 1
ATOM 673 O O . GLY A 1 91 ? -17.498 -7.377 3.498 1.00 96.00 91 GLY A O 1
ATOM 674 N N . SER A 1 92 ? -15.551 -6.300 3.224 1.00 96.38 92 SER A N 1
ATOM 675 C CA . SER A 1 92 ? -15.773 -5.917 1.815 1.00 96.38 92 SER A CA 1
ATOM 676 C C . SER A 1 92 ? -15.015 -6.779 0.797 1.00 96.38 92 SER A C 1
ATOM 678 O O . SER A 1 92 ? -15.202 -6.632 -0.408 1.00 96.38 92 SER A O 1
ATOM 680 N N . GLY A 1 93 ? -14.161 -7.693 1.264 1.00 96.81 93 GLY A N 1
ATOM 681 C CA . GLY A 1 93 ? -13.298 -8.495 0.396 1.00 96.81 93 GLY A CA 1
ATOM 682 C C . GLY A 1 93 ? -12.101 -7.707 -0.145 1.00 96.81 93 GLY A C 1
ATOM 683 O O . GLY A 1 93 ? -11.745 -6.651 0.377 1.00 96.81 93 GLY A O 1
ATOM 684 N N . ALA A 1 94 ? -11.453 -8.257 -1.173 1.00 98.31 94 ALA A N 1
ATOM 685 C CA . ALA A 1 94 ? -10.275 -7.669 -1.802 1.00 98.31 94 ALA A CA 1
ATOM 686 C C . ALA A 1 94 ? -10.456 -7.576 -3.319 1.00 98.31 94 ALA A C 1
ATOM 688 O O . ALA A 1 94 ? -11.032 -8.472 -3.945 1.00 98.31 94 ALA A O 1
ATOM 689 N N . VAL A 1 95 ? -9.917 -6.513 -3.910 1.00 98.62 95 VAL A N 1
ATOM 690 C CA . VAL A 1 95 ? -9.930 -6.270 -5.353 1.00 98.62 95 VAL A CA 1
ATOM 691 C C . VAL A 1 95 ? -8.529 -5.957 -5.868 1.00 98.62 95 VAL A C 1
ATOM 693 O O . VAL A 1 95 ? -7.693 -5.420 -5.143 1.00 98.62 95 VAL A O 1
ATOM 696 N N . VAL A 1 96 ? -8.285 -6.260 -7.141 1.00 98.56 96 VAL A N 1
ATOM 697 C CA . VAL A 1 96 ? -7.152 -5.749 -7.918 1.00 98.56 96 VAL A CA 1
ATOM 698 C C . VAL A 1 96 ? -7.693 -4.985 -9.120 1.00 98.56 96 VAL A C 1
ATOM 700 O O . VAL A 1 96 ? -8.490 -5.522 -9.887 1.00 98.56 96 VAL A O 1
ATOM 703 N N . ASN A 1 97 ? -7.318 -3.715 -9.271 1.00 98.12 97 ASN A N 1
ATOM 704 C CA . ASN A 1 97 ? -7.817 -2.838 -10.341 1.00 98.12 97 ASN A CA 1
ATOM 705 C C . ASN A 1 97 ? -9.357 -2.869 -10.482 1.00 98.12 97 ASN A C 1
ATOM 707 O O . ASN A 1 97 ? -9.895 -2.908 -11.587 1.00 98.12 97 ASN A O 1
ATOM 711 N N . GLY A 1 98 ? -10.071 -2.915 -9.351 1.00 96.50 98 GLY A N 1
ATOM 712 C CA . GLY A 1 98 ? -11.537 -2.975 -9.303 1.00 96.50 98 GLY A CA 1
ATOM 713 C C . GLY A 1 98 ? -12.159 -4.354 -9.562 1.00 96.50 98 GLY A C 1
ATOM 714 O O . GLY A 1 98 ? -13.374 -4.482 -9.480 1.00 96.50 98 GLY A O 1
ATOM 715 N N . SER A 1 99 ? -11.363 -5.388 -9.844 1.00 98.12 99 SER A N 1
ATOM 716 C CA . SER A 1 99 ? -11.841 -6.768 -10.006 1.00 98.12 99 SER A CA 1
ATOM 717 C C . SER A 1 99 ? -11.648 -7.571 -8.721 1.00 98.12 99 SER A C 1
ATOM 719 O O . SER A 1 99 ? -10.554 -7.565 -8.164 1.00 98.12 99 SER A O 1
ATOM 721 N N . GLU A 1 100 ? -12.676 -8.286 -8.259 1.00 98.19 100 GLU A N 1
ATOM 722 C CA . GLU A 1 100 ? -12.585 -9.148 -7.069 1.00 98.19 100 GLU A CA 1
ATOM 723 C C . GLU A 1 100 ? -11.493 -10.216 -7.200 1.00 98.19 100 GLU A C 1
ATOM 725 O O . GLU A 1 100 ? -11.336 -10.852 -8.246 1.00 98.19 100 GLU A O 1
ATOM 730 N N . ILE A 1 101 ? -10.778 -10.462 -6.101 1.00 98.19 101 ILE A N 1
ATOM 731 C CA . ILE A 1 101 ? -9.762 -11.512 -6.008 1.00 98.19 101 ILE A CA 1
ATOM 732 C C . ILE A 1 101 ? -10.023 -12.443 -4.830 1.00 98.19 101 ILE A C 1
ATOM 734 O O . ILE A 1 101 ? -10.624 -12.080 -3.820 1.00 98.19 101 ILE A O 1
ATOM 738 N N . ARG A 1 102 ? -9.546 -13.681 -4.962 1.00 97.56 102 ARG A N 1
ATOM 739 C CA . ARG A 1 102 ? -9.596 -14.707 -3.917 1.00 97.56 102 ARG A CA 1
ATOM 740 C C . ARG A 1 102 ? -8.269 -15.446 -3.872 1.00 97.56 102 ARG A C 1
ATOM 742 O O . ARG A 1 102 ? -7.567 -15.546 -4.877 1.00 97.56 102 ARG A O 1
ATOM 749 N N . VAL A 1 103 ? -7.941 -15.981 -2.702 1.00 96.31 103 VAL A N 1
ATOM 750 C CA . VAL A 1 103 ? -6.775 -16.854 -2.535 1.00 96.31 103 VAL A CA 1
ATOM 751 C C . VAL A 1 103 ? -6.923 -18.134 -3.365 1.00 96.31 103 VAL A C 1
ATOM 753 O O . VAL A 1 103 ? -8.027 -18.532 -3.739 1.00 96.31 103 VAL A O 1
ATOM 756 N N . SER A 1 104 ? -5.803 -18.801 -3.650 1.00 95.75 104 SER A N 1
ATOM 757 C CA . SER A 1 104 ? -5.816 -20.080 -4.365 1.00 95.75 104 SER A CA 1
ATOM 758 C C . SER A 1 104 ? -6.572 -21.163 -3.588 1.00 95.75 104 SER A C 1
ATOM 760 O O . SER A 1 104 ? -6.464 -21.232 -2.366 1.00 95.75 104 SER A O 1
ATOM 762 N N . ASN A 1 105 ? -7.211 -22.097 -4.296 1.00 96.00 105 ASN A N 1
ATOM 763 C CA . ASN A 1 105 ? -7.844 -23.279 -3.697 1.00 96.00 105 ASN A CA 1
ATOM 764 C C . ASN A 1 105 ? -6.863 -24.438 -3.420 1.00 96.00 105 ASN A C 1
ATOM 766 O O . ASN A 1 105 ? -7.304 -25.558 -3.161 1.00 96.00 105 ASN A O 1
ATOM 770 N N . ALA A 1 106 ? -5.548 -24.215 -3.521 1.00 95.38 106 ALA A N 1
ATOM 771 C CA . ALA A 1 106 ? -4.547 -25.252 -3.287 1.00 95.38 106 ALA A CA 1
ATOM 772 C C . ALA A 1 106 ? -4.614 -25.733 -1.828 1.00 95.38 106 ALA A C 1
ATOM 774 O O . ALA A 1 106 ? -4.402 -24.959 -0.899 1.00 95.38 106 ALA A O 1
ATOM 775 N N . ARG A 1 107 ? -4.919 -27.021 -1.630 1.00 95.50 107 ARG A N 1
ATOM 776 C CA . ARG A 1 107 ? -5.034 -27.643 -0.294 1.00 95.50 107 ARG A CA 1
ATOM 777 C C . ARG A 1 107 ? -3.820 -28.479 0.096 1.00 95.50 107 ARG A C 1
ATOM 779 O O . ARG A 1 107 ? -3.709 -28.909 1.237 1.00 95.50 107 ARG A O 1
ATOM 786 N N . GLU A 1 108 ? -2.925 -28.734 -0.851 1.00 97.12 108 GLU A N 1
ATOM 787 C CA . GLU A 1 108 ? -1.794 -29.638 -0.675 1.00 97.12 108 GLU A CA 1
ATOM 788 C C . GLU A 1 108 ? -0.506 -28.961 -1.134 1.00 97.12 108 GLU A C 1
ATOM 790 O O . GLU A 1 108 ? -0.454 -28.391 -2.227 1.00 97.12 108 GLU A O 1
ATOM 795 N N . LEU A 1 109 ? 0.557 -29.090 -0.335 1.00 95.31 109 LEU A N 1
ATOM 796 C CA . LEU A 1 109 ? 1.845 -28.437 -0.597 1.00 95.31 109 LEU A CA 1
ATOM 797 C C . LEU A 1 109 ? 2.420 -28.764 -1.976 1.00 95.31 109 LEU A C 1
ATOM 799 O O . LEU A 1 109 ? 2.975 -27.886 -2.623 1.00 95.31 109 LEU A O 1
ATOM 803 N N . ARG A 1 110 ? 2.232 -29.997 -2.464 1.00 96.50 110 ARG A N 1
ATOM 804 C CA . ARG A 1 110 ? 2.712 -30.412 -3.795 1.00 96.50 110 ARG A CA 1
ATOM 805 C C . ARG A 1 110 ? 2.107 -29.605 -4.953 1.00 96.50 110 ARG A C 1
ATOM 807 O O . ARG A 1 110 ? 2.653 -29.623 -6.046 1.00 96.50 110 ARG A O 1
ATOM 814 N N . THR A 1 111 ? 0.975 -28.941 -4.717 1.00 95.00 111 THR A N 1
ATOM 815 C CA . THR A 1 111 ? 0.265 -28.100 -5.697 1.00 95.00 111 THR A CA 1
ATOM 816 C C . THR A 1 111 ? 0.375 -26.606 -5.391 1.00 95.00 111 THR A C 1
ATOM 818 O O . THR A 1 111 ? -0.165 -25.788 -6.131 1.00 95.00 111 THR A O 1
ATOM 821 N N . ALA A 1 112 ? 1.045 -26.239 -4.297 1.00 96.25 112 ALA A N 1
ATOM 822 C CA . ALA A 1 112 ? 1.180 -24.861 -3.860 1.00 96.25 112 ALA A CA 1
ATOM 823 C C . ALA A 1 112 ? 2.473 -24.235 -4.398 1.00 96.25 112 ALA A C 1
ATOM 825 O O . ALA A 1 112 ? 3.511 -24.890 -4.489 1.00 96.25 112 ALA A O 1
ATOM 826 N N . ILE A 1 113 ? 2.421 -22.934 -4.681 1.00 95.50 113 ILE A N 1
ATOM 827 C CA . ILE A 1 113 ? 3.613 -22.104 -4.869 1.00 95.50 113 ILE A CA 1
ATOM 828 C C . ILE A 1 113 ? 3.801 -21.292 -3.590 1.00 95.50 113 ILE A C 1
ATOM 830 O O . ILE A 1 113 ? 2.897 -20.568 -3.176 1.00 95.50 113 ILE A O 1
ATOM 834 N N . VAL A 1 114 ? 4.972 -21.409 -2.964 1.00 93.31 114 VAL A N 1
ATOM 835 C CA . VAL A 1 114 ? 5.300 -20.697 -1.724 1.00 93.31 114 VAL A CA 1
ATOM 836 C C . VAL A 1 114 ? 6.300 -19.589 -2.027 1.00 93.31 114 VAL A C 1
ATOM 838 O O . VAL A 1 114 ? 7.390 -19.848 -2.533 1.00 93.31 114 VAL A O 1
ATOM 841 N N . ARG A 1 115 ? 5.938 -18.350 -1.682 1.00 90.50 115 ARG A N 1
ATOM 842 C CA . ARG A 1 115 ? 6.846 -17.199 -1.706 1.00 90.50 115 ARG A CA 1
ATOM 843 C C . ARG A 1 115 ? 7.390 -16.965 -0.302 1.00 90.50 115 ARG A C 1
ATOM 845 O O . ARG A 1 115 ? 6.624 -16.859 0.650 1.00 90.50 115 ARG A O 1
ATOM 852 N N . SER A 1 116 ? 8.705 -16.835 -0.183 1.00 90.50 116 SER A N 1
ATOM 853 C CA . SER A 1 116 ? 9.377 -16.449 1.058 1.00 90.50 116 SER A CA 1
ATOM 854 C C . SER A 1 116 ? 10.346 -15.292 0.804 1.00 90.50 116 SER A C 1
ATOM 856 O O . SER A 1 116 ? 10.805 -15.080 -0.319 1.00 90.50 116 SER A O 1
ATOM 858 N N . ARG A 1 117 ? 10.637 -14.510 1.850 1.00 83.38 117 ARG A N 1
ATOM 859 C CA . ARG A 1 117 ? 11.647 -13.442 1.833 1.00 83.38 117 ARG A CA 1
ATOM 860 C C . ARG A 1 117 ? 12.755 -13.819 2.807 1.00 83.38 117 ARG A C 1
ATOM 862 O O . ARG A 1 117 ? 12.510 -13.964 4.002 1.00 83.38 117 ARG A O 1
ATOM 869 N N . LEU A 1 118 ? 13.979 -13.955 2.305 1.00 84.38 118 LEU A N 1
ATOM 870 C CA . LEU A 1 118 ? 15.163 -14.095 3.148 1.00 84.38 118 LEU A CA 1
ATOM 871 C C . LEU A 1 118 ? 15.519 -12.718 3.713 1.00 84.38 118 LEU A C 1
ATOM 873 O O . LEU A 1 118 ? 15.836 -11.795 2.964 1.00 84.38 118 LEU A O 1
ATOM 877 N N . ARG A 1 119 ? 15.483 -12.571 5.039 1.00 74.75 119 ARG A N 1
ATOM 878 C CA . ARG A 1 119 ? 16.139 -11.438 5.702 1.00 74.75 119 ARG A CA 1
ATOM 879 C C . ARG A 1 119 ? 17.606 -11.807 5.883 1.00 74.75 119 ARG A C 1
ATOM 881 O O . ARG A 1 119 ? 17.900 -12.885 6.398 1.00 74.75 119 ARG A O 1
ATOM 888 N N . ARG A 1 120 ? 18.533 -10.928 5.484 1.00 64.19 120 ARG A N 1
ATOM 889 C CA . ARG A 1 120 ? 19.930 -11.072 5.922 1.00 64.19 120 ARG A CA 1
ATOM 890 C C . ARG A 1 120 ? 19.933 -11.074 7.450 1.00 64.19 120 ARG A C 1
ATOM 892 O O . ARG A 1 120 ? 19.364 -10.173 8.065 1.00 64.19 120 ARG A O 1
ATOM 899 N N . GLY A 1 121 ? 20.528 -12.103 8.049 1.00 53.66 121 GLY A N 1
ATOM 900 C CA . GLY A 1 121 ? 20.726 -12.147 9.493 1.00 53.66 121 GLY A CA 1
ATOM 901 C C . GLY A 1 121 ? 21.549 -10.939 9.936 1.00 53.66 121 GLY A C 1
ATOM 902 O O . GLY A 1 121 ? 22.487 -10.545 9.244 1.00 53.66 121 GLY A O 1
ATOM 903 N N . ARG A 1 122 ? 21.198 -10.336 11.078 1.00 54.78 122 ARG A N 1
ATOM 904 C CA . ARG A 1 122 ? 22.110 -9.404 11.751 1.00 54.78 122 ARG A CA 1
ATOM 905 C C . ARG A 1 122 ? 23.346 -10.209 12.150 1.00 54.78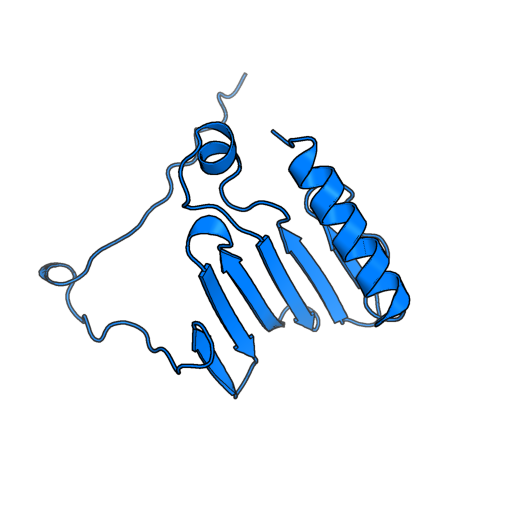 122 ARG A C 1
ATOM 907 O O . ARG A 1 122 ? 23.232 -11.104 12.987 1.00 54.78 122 ARG A O 1
ATOM 914 N N . GLU A 1 123 ? 24.502 -9.912 11.561 1.00 49.62 123 GLU A N 1
ATOM 915 C CA . GLU A 1 123 ? 25.773 -10.328 12.152 1.00 49.62 123 GLU A CA 1
ATOM 916 C C . GLU A 1 123 ? 25.818 -9.738 13.563 1.00 49.62 123 GLU A C 1
ATOM 918 O O . GLU A 1 123 ? 25.747 -8.521 13.744 1.00 49.62 123 GLU A O 1
ATOM 923 N N . ARG A 1 124 ? 25.848 -10.610 14.574 1.00 50.94 124 ARG A N 1
ATOM 924 C CA . ARG A 1 124 ? 26.180 -10.203 15.936 1.00 50.94 124 ARG A CA 1
ATOM 925 C C . ARG A 1 124 ? 27.636 -9.735 15.886 1.00 50.94 124 ARG A C 1
ATOM 927 O O . ARG A 1 124 ? 28.519 -10.572 15.721 1.00 50.94 124 ARG A O 1
ATOM 934 N N . ARG A 1 125 ? 27.864 -8.423 15.937 1.00 43.06 125 ARG A N 1
ATOM 935 C CA . ARG A 1 125 ? 29.143 -7.886 16.410 1.00 43.06 125 ARG A CA 1
ATOM 936 C C . ARG A 1 125 ? 29.171 -7.941 17.927 1.00 43.06 125 ARG A C 1
ATOM 938 O O . ARG A 1 125 ? 28.085 -7.755 18.524 1.00 43.06 125 ARG A O 1
#

pLDDT: mean 89.11, std 12.18, range [43.06, 98.62]

InterPro domains:
  IPR000760 Inositol monophosphatase-like [PF00459] (2-117)
  IPR000760 Inositol monophosphatase-like [PR00377] (22-38)
  IPR000760 Inositol monophosphatase-like [PR00377] (42-58)
  IPR000760 Inositol monophosphatase-like [PR00377] (91-114)
  IPR020583 Inositol monophosphatase, metal-binding site [PS00629] (42-55)

Organism: NCBI:txid1188745

Sequence (125 aa):
MATEVDCAAEHAVREFLARETPEIGFLGEEEGVSQLGDGLMWALDPVDGTANFLHGVPLCGVSLGLVDQDTPAIGVIDLPFLNLRYSAAEGSGAVVNGSEIRVSNARELRTAIVRSRLRRGRERR

Radius of gyration: 16.74 Å; chains: 1; bounding box: 45×48×33 Å